Protein AF-F4WJ79-F1 (afdb_monomer_lite)

Radius of gyration: 26.51 Å; chains: 1; bounding box: 70×27×63 Å

Structure (mmCIF, N/CA/C/O backbone):
data_AF-F4WJ79-F1
#
_entry.id   AF-F4WJ79-F1
#
loop_
_atom_site.group_PDB
_atom_site.id
_atom_site.type_symbol
_atom_site.label_atom_id
_atom_site.label_alt_id
_atom_site.label_comp_id
_atom_site.label_asym_id
_atom_site.label_entity_id
_atom_site.label_seq_id
_atom_site.pdbx_PDB_ins_code
_atom_site.Cartn_x
_atom_site.Cartn_y
_atom_site.Cartn_z
_atom_site.occupancy
_atom_site.B_iso_or_equiv
_atom_site.auth_seq_id
_atom_site.auth_comp_id
_atom_site.auth_asym_id
_atom_site.auth_atom_id
_atom_site.pdbx_PDB_model_num
ATOM 1 N N . MET A 1 1 ? 14.350 9.791 -2.032 1.00 57.91 1 MET A N 1
ATOM 2 C CA . MET A 1 1 ? 14.017 8.662 -2.942 1.00 57.91 1 MET A CA 1
ATOM 3 C C . MET A 1 1 ? 15.258 8.116 -3.653 1.00 57.91 1 MET A C 1
ATOM 5 O O . MET A 1 1 ? 15.173 7.520 -4.722 1.00 57.91 1 MET A O 1
ATOM 9 N N . ASP A 1 2 ? 16.437 8.265 -3.057 1.00 57.22 2 ASP A N 1
ATOM 10 C CA . ASP A 1 2 ? 17.697 8.225 -3.811 1.00 57.22 2 ASP A CA 1
ATOM 11 C C . ASP A 1 2 ? 18.264 6.809 -4.003 1.00 57.22 2 ASP A C 1
ATOM 13 O O . ASP A 1 2 ? 19.394 6.636 -4.448 1.00 57.22 2 ASP A O 1
ATOM 17 N N . MET A 1 3 ? 17.468 5.781 -3.685 1.00 72.44 3 MET A N 1
ATOM 18 C CA . MET A 1 3 ? 17.853 4.365 -3.745 1.00 72.44 3 MET A CA 1
ATOM 19 C C . MET A 1 3 ? 16.830 3.482 -4.477 1.00 72.44 3 MET A C 1
ATOM 21 O O . MET A 1 3 ? 16.824 2.265 -4.302 1.00 72.44 3 MET A O 1
ATOM 25 N N . LEU A 1 4 ? 15.937 4.057 -5.289 1.00 84.56 4 LEU A N 1
ATOM 26 C CA . LEU A 1 4 ? 15.012 3.242 -6.081 1.00 84.56 4 LEU A CA 1
ATOM 27 C C . LEU A 1 4 ? 15.722 2.654 -7.306 1.00 84.56 4 LEU A C 1
ATOM 29 O O . LEU A 1 4 ? 16.383 3.362 -8.066 1.00 84.56 4 LEU A O 1
ATOM 33 N N . ILE A 1 5 ? 15.558 1.347 -7.513 1.00 90.50 5 ILE A N 1
ATOM 34 C CA . ILE A 1 5 ? 16.099 0.605 -8.657 1.00 90.50 5 ILE A CA 1
ATOM 35 C C . ILE A 1 5 ? 14.975 -0.145 -9.367 1.00 90.50 5 ILE A C 1
ATOM 37 O O . ILE A 1 5 ? 13.974 -0.523 -8.758 1.00 90.50 5 ILE A O 1
ATOM 41 N N . CYS A 1 6 ? 15.138 -0.393 -10.664 1.00 92.06 6 CYS A N 1
ATOM 42 C CA . CYS A 1 6 ? 14.234 -1.284 -11.378 1.00 92.06 6 CYS A CA 1
ATOM 43 C C . CYS A 1 6 ? 14.446 -2.698 -10.836 1.00 92.06 6 CYS A C 1
ATOM 45 O O . CYS A 1 6 ? 15.568 -3.195 -10.859 1.00 92.06 6 CYS A O 1
ATOM 47 N N . ASN A 1 7 ? 13.394 -3.375 -10.381 1.00 94.38 7 ASN A N 1
ATOM 48 C CA . ASN A 1 7 ? 13.541 -4.712 -9.806 1.00 94.38 7 ASN A CA 1
ATOM 49 C C . ASN A 1 7 ? 13.869 -5.783 -10.859 1.00 94.38 7 ASN A C 1
ATOM 51 O O . ASN A 1 7 ? 14.363 -6.840 -10.492 1.00 94.38 7 ASN A O 1
ATOM 55 N N . LYS A 1 8 ? 13.666 -5.490 -12.154 1.00 94.88 8 LYS A N 1
ATOM 56 C CA . LYS A 1 8 ? 14.000 -6.401 -13.258 1.00 94.88 8 LYS A CA 1
ATOM 57 C C . LYS A 1 8 ? 15.430 -6.245 -13.780 1.00 94.88 8 LYS A C 1
ATOM 59 O O . LYS A 1 8 ? 16.110 -7.243 -13.992 1.00 94.88 8 LYS A O 1
ATOM 64 N N . CYS A 1 9 ? 15.860 -5.015 -14.061 1.00 93.25 9 CYS A N 1
ATOM 65 C CA . CYS A 1 9 ? 17.149 -4.742 -14.714 1.00 93.25 9 CYS A CA 1
ATOM 66 C C . CYS A 1 9 ? 18.161 -4.027 -13.812 1.00 93.25 9 CYS A C 1
ATOM 68 O O . CYS A 1 9 ? 19.232 -3.657 -14.282 1.00 93.25 9 CYS A O 1
ATOM 70 N N . PHE A 1 10 ? 17.814 -3.791 -12.543 1.00 92.00 10 PHE A N 1
ATOM 71 C CA . PHE A 1 10 ? 18.655 -3.158 -11.520 1.00 92.00 10 PHE A CA 1
ATOM 72 C C . PHE A 1 10 ? 19.162 -1.751 -11.865 1.00 92.00 10 PHE A C 1
ATOM 74 O O . PHE A 1 10 ? 19.983 -1.193 -11.142 1.00 92.00 10 PHE A O 1
ATOM 81 N N . THR A 1 11 ? 18.650 -1.133 -12.934 1.00 89.25 11 THR A N 1
ATOM 82 C CA . THR A 1 11 ? 19.002 0.242 -13.293 1.00 89.25 11 THR A CA 1
ATOM 83 C C . THR A 1 11 ? 18.552 1.187 -12.174 1.00 89.25 11 THR A C 1
ATOM 85 O O . THR A 1 11 ? 17.362 1.167 -11.823 1.00 89.25 11 THR A O 1
ATOM 88 N N . PRO A 1 12 ? 19.458 2.003 -11.609 1.00 86.12 12 PRO A N 1
ATOM 89 C CA . PRO A 1 12 ? 19.113 2.958 -10.566 1.00 86.12 12 PRO A CA 1
ATOM 90 C C . PRO A 1 12 ? 18.354 4.152 -11.144 1.00 86.12 12 PRO A C 1
ATOM 92 O O . PRO A 1 12 ? 18.586 4.564 -12.283 1.00 86.12 12 PRO A O 1
ATOM 95 N N . LEU A 1 13 ? 17.487 4.748 -10.329 1.00 77.38 13 LEU A N 1
ATOM 96 C CA . LEU A 1 13 ? 16.845 6.030 -10.602 1.00 77.38 13 LEU A CA 1
ATOM 97 C C . LEU A 1 13 ? 17.890 7.159 -10.482 1.00 77.38 13 LEU A C 1
ATOM 99 O O . LEU A 1 13 ? 17.960 7.863 -9.481 1.00 77.38 13 LEU A O 1
ATOM 103 N N . TYR A 1 14 ? 18.766 7.309 -11.479 1.00 60.44 14 TYR A N 1
ATOM 104 C CA . TYR A 1 14 ? 19.823 8.326 -11.459 1.00 60.44 14 TYR A CA 1
ATOM 105 C C . TYR A 1 14 ? 19.340 9.633 -12.114 1.00 60.44 14 TYR A C 1
ATOM 107 O O . TYR A 1 14 ? 18.935 9.647 -13.276 1.00 60.44 14 TYR A O 1
ATOM 115 N N . ARG A 1 15 ? 19.435 10.756 -11.384 1.00 53.66 15 ARG A N 1
ATOM 116 C CA . ARG A 1 15 ? 19.249 12.139 -11.887 1.00 53.66 15 ARG A CA 1
ATOM 117 C C . ARG A 1 15 ? 17.886 12.463 -12.527 1.00 53.66 15 ARG A C 1
ATOM 119 O O . ARG A 1 15 ? 17.832 13.165 -13.537 1.00 53.66 15 ARG A O 1
ATOM 126 N N . GLY A 1 16 ? 16.786 11.996 -11.936 1.00 54.12 16 GLY A N 1
ATOM 127 C CA . GLY A 1 16 ? 15.452 12.562 -12.196 1.00 54.12 16 GLY A CA 1
ATOM 128 C C . GLY A 1 16 ? 14.930 12.423 -13.630 1.00 54.12 16 GLY A C 1
ATOM 129 O O . GLY A 1 16 ? 14.036 13.167 -14.024 1.00 54.12 16 GLY A O 1
ATOM 130 N N . LYS A 1 17 ? 15.470 11.500 -14.438 1.00 60.97 17 LYS A N 1
ATOM 131 C CA . LYS A 1 17 ? 14.964 11.263 -15.792 1.00 60.97 17 LYS A CA 1
ATOM 132 C C . LYS A 1 17 ? 14.342 9.881 -15.939 1.00 60.97 17 LYS A C 1
ATOM 134 O O . LYS A 1 17 ? 15.037 8.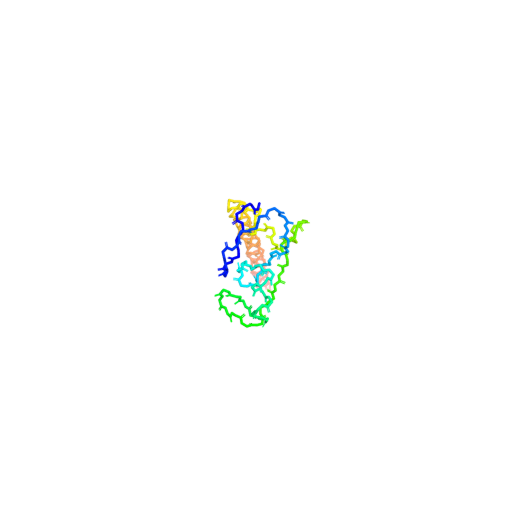869 -15.918 1.00 60.97 17 LYS A O 1
ATOM 139 N N . ARG A 1 18 ? 13.054 9.956 -16.300 1.00 65.19 18 ARG A N 1
ATOM 140 C CA . ARG A 1 18 ? 12.127 8.944 -16.832 1.00 65.19 18 ARG A CA 1
ATOM 141 C C . ARG A 1 18 ? 11.307 8.253 -15.751 1.00 65.19 18 ARG A C 1
ATOM 143 O O . ARG A 1 18 ? 11.888 7.821 -14.758 1.00 65.19 18 ARG A O 1
ATOM 150 N N . PRO A 1 19 ? 9.978 8.159 -15.931 1.00 78.06 19 PRO A N 1
ATOM 151 C CA . PRO A 1 19 ? 9.122 7.674 -14.868 1.00 78.06 19 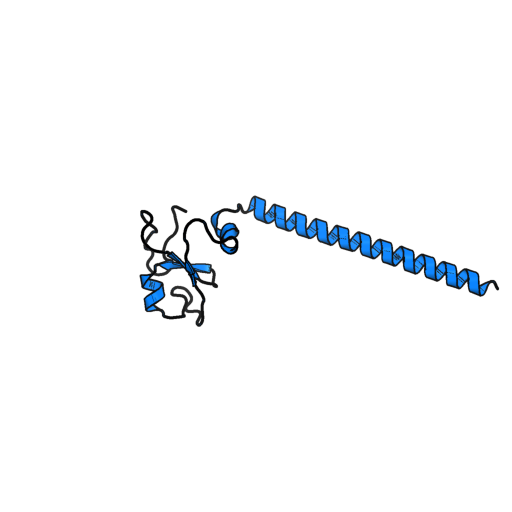PRO A CA 1
ATOM 152 C C . PRO A 1 19 ? 9.504 6.234 -14.539 1.00 78.06 19 PRO A C 1
ATOM 154 O O . PRO A 1 19 ? 9.568 5.352 -15.403 1.00 78.06 19 PRO A O 1
ATOM 157 N N . TYR A 1 20 ? 9.815 6.020 -13.268 1.00 89.62 20 TYR A N 1
ATOM 158 C CA . TYR A 1 20 ? 9.749 4.698 -12.678 1.00 89.62 20 TYR A CA 1
ATOM 159 C C . TYR A 1 20 ? 8.303 4.459 -12.290 1.00 89.62 20 TYR A C 1
ATOM 161 O O . TYR A 1 20 ? 7.549 5.393 -12.032 1.00 89.62 20 TYR A O 1
ATOM 169 N N . TYR A 1 21 ? 7.913 3.199 -12.265 1.00 91.56 21 TYR A N 1
ATOM 170 C CA . TYR A 1 21 ? 6.547 2.812 -11.986 1.00 91.56 21 TYR A CA 1
ATOM 171 C C . TYR A 1 21 ? 6.526 1.824 -10.839 1.00 91.56 21 TYR A C 1
ATOM 173 O O . TYR A 1 21 ? 7.336 0.899 -10.809 1.00 91.56 21 TYR A O 1
ATOM 181 N N . ILE A 1 22 ? 5.569 1.984 -9.933 1.00 92.88 22 ILE A N 1
ATOM 182 C CA . ILE A 1 22 ? 5.208 0.947 -8.975 1.00 92.88 22 ILE A CA 1
ATOM 183 C C . ILE A 1 22 ? 4.005 0.178 -9.511 1.00 92.88 22 ILE A C 1
ATOM 185 O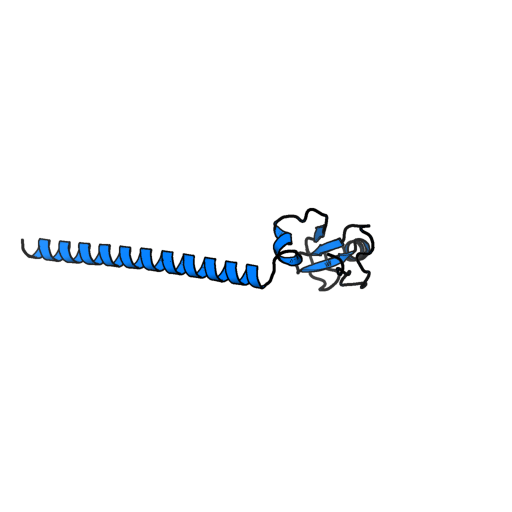 O . ILE A 1 22 ? 2.978 0.741 -9.888 1.00 92.88 22 ILE A O 1
ATOM 189 N N . THR A 1 23 ? 4.155 -1.134 -9.583 1.00 93.56 23 THR A N 1
ATOM 190 C CA . THR A 1 23 ? 3.081 -2.055 -9.953 1.00 93.56 23 THR A CA 1
ATOM 191 C C . THR A 1 23 ? 2.148 -2.299 -8.766 1.00 93.56 23 THR A C 1
ATOM 193 O O . THR A 1 23 ? 2.567 -2.202 -7.616 1.00 93.56 23 THR A O 1
ATOM 196 N N . GLN A 1 24 ? 0.900 -2.706 -9.007 1.00 91.81 24 GLN A N 1
ATOM 197 C CA . GLN A 1 24 ? -0.055 -3.057 -7.941 1.00 91.81 24 GLN A CA 1
ATOM 198 C C . GLN A 1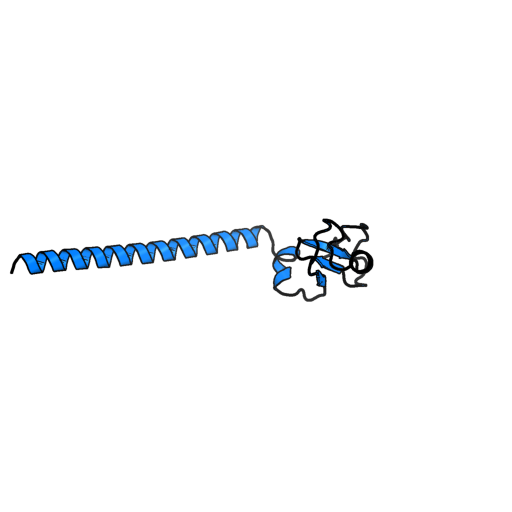 24 ? 0.475 -4.147 -6.993 1.00 91.81 24 GLN A C 1
ATOM 200 O O . GLN A 1 24 ? 0.098 -4.204 -5.827 1.00 91.81 24 GLN A O 1
ATOM 205 N N . CYS A 1 25 ? 1.355 -5.019 -7.484 1.00 93.75 25 CYS A N 1
ATOM 206 C CA . CYS A 1 25 ? 2.014 -6.039 -6.673 1.00 93.75 25 CYS A CA 1
ATOM 207 C C . CYS A 1 25 ? 3.242 -5.535 -5.888 1.00 93.75 25 CYS A C 1
ATOM 209 O O . CYS A 1 25 ? 3.938 -6.349 -5.295 1.00 93.75 25 CYS A O 1
ATOM 211 N N . GLY A 1 26 ? 3.516 -4.228 -5.887 1.00 92.56 26 GLY A N 1
ATOM 212 C CA . GLY A 1 26 ? 4.561 -3.598 -5.073 1.00 92.56 26 GLY A CA 1
ATOM 213 C C . GLY A 1 26 ? 5.955 -3.553 -5.704 1.00 92.56 26 GLY A C 1
ATOM 214 O O . GLY A 1 26 ? 6.872 -3.019 -5.093 1.00 92.56 26 GLY A O 1
ATOM 215 N N . HIS A 1 27 ? 6.140 -4.067 -6.923 1.00 94.94 27 HIS A N 1
ATOM 216 C CA . HIS A 1 27 ? 7.440 -4.042 -7.601 1.00 94.94 27 HIS A CA 1
ATOM 217 C C . HIS A 1 27 ? 7.654 -2.755 -8.394 1.00 94.94 27 HIS A C 1
ATOM 219 O O . HIS A 1 27 ? 6.747 -2.291 -9.093 1.00 94.94 27 HIS A O 1
ATOM 225 N N . ILE A 1 28 ? 8.881 -2.243 -8.342 1.00 93.69 28 ILE A N 1
ATOM 226 C CA . ILE A 1 28 ? 9.341 -1.048 -9.044 1.00 93.69 28 ILE A CA 1
ATOM 227 C C . ILE A 1 28 ? 9.929 -1.440 -10.402 1.00 93.69 28 ILE A C 1
ATOM 229 O O . ILE A 1 28 ? 10.750 -2.351 -10.504 1.00 93.69 28 ILE A O 1
ATOM 233 N N . SER A 1 29 ? 9.521 -0.754 -11.467 1.00 93.56 29 SER A N 1
ATOM 234 C CA . SER A 1 29 ? 9.964 -1.011 -12.841 1.00 93.56 29 SER A CA 1
ATOM 235 C C . SER A 1 29 ? 10.330 0.283 -13.558 1.00 93.56 29 SER A C 1
ATOM 237 O O . SER A 1 29 ? 9.618 1.278 -13.455 1.00 93.56 29 SER A O 1
ATOM 239 N N . CYS A 1 30 ? 11.417 0.265 -14.331 1.00 91.25 30 CYS A N 1
ATOM 240 C CA . CYS A 1 30 ? 11.672 1.326 -15.301 1.00 91.25 30 CYS A CA 1
ATOM 241 C C . CYS A 1 30 ? 10.684 1.215 -16.475 1.00 91.25 30 CYS A C 1
ATOM 243 O O . CYS A 1 30 ? 10.137 0.141 -16.746 1.00 91.25 30 CYS A O 1
ATOM 245 N N . GLN A 1 31 ? 10.500 2.315 -17.206 1.00 89.81 31 GLN A N 1
ATOM 246 C CA . GLN A 1 31 ? 9.622 2.360 -18.376 1.00 89.81 31 GLN A CA 1
ATOM 247 C C . GLN A 1 31 ? 9.934 1.258 -19.405 1.00 89.81 31 GLN A C 1
ATOM 249 O O . GLN A 1 31 ? 9.016 0.608 -19.898 1.00 89.81 31 GLN A O 1
ATOM 254 N N . THR A 1 32 ? 11.216 1.003 -19.686 1.00 91.31 32 THR A N 1
ATOM 255 C CA . THR A 1 32 ? 11.643 -0.007 -20.668 1.00 91.31 32 THR A CA 1
ATOM 256 C C . THR A 1 32 ? 11.183 -1.410 -20.282 1.00 91.31 32 THR A C 1
ATOM 258 O O . THR A 1 32 ? 10.580 -2.107 -21.094 1.00 91.31 32 THR A O 1
ATOM 261 N N . CYS A 1 33 ? 11.421 -1.825 -19.033 1.00 92.44 33 CYS A N 1
ATOM 262 C CA . CYS A 1 33 ? 10.971 -3.134 -18.563 1.00 92.44 33 CYS A CA 1
ATOM 263 C C . CYS A 1 33 ? 9.446 -3.218 -18.522 1.00 92.44 33 CYS A C 1
ATOM 265 O O . CYS A 1 33 ? 8.893 -4.265 -18.827 1.00 92.44 33 CYS A O 1
ATOM 267 N N . LEU A 1 34 ? 8.749 -2.135 -18.177 1.00 91.00 34 LEU A N 1
ATOM 268 C CA . LEU A 1 34 ? 7.291 -2.159 -18.144 1.00 91.00 34 LEU A CA 1
ATOM 269 C C . LEU A 1 34 ? 6.678 -2.337 -19.545 1.00 91.00 34 LEU A C 1
ATOM 271 O O . LEU A 1 34 ? 5.716 -3.084 -19.694 1.00 91.00 34 LEU A O 1
ATOM 275 N N . GLN A 1 35 ? 7.245 -1.690 -20.567 1.00 90.44 35 GLN A N 1
ATOM 276 C CA . GLN A 1 35 ? 6.784 -1.813 -21.955 1.00 90.44 35 GLN A CA 1
ATOM 277 C C . GLN A 1 35 ? 7.046 -3.205 -22.543 1.00 90.44 35 GLN A C 1
ATOM 279 O O . GLN A 1 35 ? 6.213 -3.713 -23.278 1.00 90.44 35 GLN A O 1
ATOM 284 N N . GLN A 1 36 ? 8.162 -3.850 -22.193 1.00 91.94 36 GLN A N 1
ATOM 285 C CA . GLN A 1 36 ? 8.502 -5.186 -22.704 1.00 91.94 36 GLN A CA 1
ATOM 286 C C . GLN A 1 36 ? 7.555 -6.297 -22.230 1.00 91.94 36 GLN A C 1
ATOM 288 O O . GLN A 1 36 ? 7.403 -7.302 -22.915 1.00 91.94 36 GLN A O 1
ATOM 293 N N . PHE A 1 37 ? 6.952 -6.142 -21.051 1.00 87.81 37 PHE A N 1
ATOM 294 C CA . PHE A 1 37 ? 6.145 -7.182 -20.404 1.00 87.81 37 PHE A CA 1
ATOM 295 C C . PHE A 1 37 ? 4.639 -6.884 -20.459 1.00 87.81 37 PHE A C 1
ATOM 297 O O . PHE A 1 37 ? 3.896 -7.448 -19.667 1.00 87.81 37 PHE A O 1
ATOM 304 N N . GLU A 1 38 ? 4.203 -5.984 -21.351 1.00 80.94 38 GLU A N 1
ATOM 305 C CA . GLU A 1 38 ? 2.815 -5.572 -21.632 1.00 80.94 38 GLU A CA 1
ATOM 306 C C . GLU A 1 38 ? 1.721 -6.200 -20.738 1.00 80.94 38 GLU A C 1
ATOM 308 O O . GLU A 1 38 ? 1.311 -7.348 -20.909 1.00 80.94 38 GLU A O 1
ATOM 313 N N . LYS A 1 39 ? 1.192 -5.407 -19.793 1.00 82.38 39 LYS A N 1
ATOM 314 C CA . LYS A 1 39 ? 0.162 -5.796 -18.799 1.00 82.38 39 LYS A CA 1
ATOM 315 C C . LYS A 1 39 ? 0.604 -6.834 -17.758 1.00 82.38 39 LYS A C 1
ATOM 317 O O . LYS A 1 39 ? -0.227 -7.256 -16.951 1.00 82.38 39 LYS A O 1
ATOM 322 N N . GLN A 1 40 ? 1.873 -7.225 -17.717 1.00 92.56 40 GLN A N 1
ATOM 323 C CA . GLN A 1 40 ? 2.426 -8.103 -16.686 1.00 92.56 40 GLN A CA 1
ATOM 324 C C . GLN A 1 40 ? 3.471 -7.378 -15.843 1.00 92.56 40 GLN A C 1
ATOM 326 O O . GLN A 1 40 ? 4.184 -6.492 -16.313 1.00 92.56 40 GLN A O 1
ATOM 331 N N . CYS A 1 41 ? 3.582 -7.767 -14.573 1.00 95.25 41 CYS A N 1
ATOM 332 C CA . CYS A 1 41 ? 4.685 -7.306 -13.738 1.00 95.25 41 CYS A CA 1
ATOM 333 C C . CYS A 1 41 ? 6.015 -7.901 -14.248 1.00 95.25 41 CYS A C 1
ATOM 335 O O . CYS A 1 41 ? 6.143 -9.126 -14.254 1.00 95.25 41 CYS A O 1
ATOM 337 N N . PRO A 1 42 ? 7.045 -7.091 -14.566 1.00 94.38 42 PRO A N 1
ATOM 338 C CA . PRO A 1 42 ? 8.338 -7.612 -15.025 1.00 94.38 42 PRO A CA 1
ATOM 339 C C . PRO A 1 42 ? 9.073 -8.501 -14.005 1.00 94.38 42 PRO A C 1
ATOM 341 O O . PRO A 1 42 ? 9.955 -9.269 -14.391 1.00 94.38 42 PRO A O 1
ATOM 344 N N . GLN A 1 43 ? 8.731 -8.390 -12.713 1.00 95.62 43 GLN A N 1
ATOM 345 C CA . GLN A 1 43 ? 9.384 -9.113 -11.617 1.00 95.62 43 GLN A CA 1
ATOM 346 C C . GLN A 1 43 ? 8.680 -10.428 -11.261 1.00 95.62 43 GLN A C 1
ATOM 348 O O . GLN A 1 43 ? 9.314 -11.478 -11.260 1.00 95.62 43 GLN A O 1
ATOM 353 N N . CYS A 1 44 ? 7.376 -10.390 -10.962 1.00 96.00 44 CYS A N 1
ATOM 354 C CA . CYS A 1 44 ? 6.619 -11.575 -10.534 1.00 96.00 44 CYS A CA 1
ATOM 355 C C . CYS A 1 44 ? 5.680 -12.146 -11.605 1.00 96.00 44 CYS A C 1
ATOM 357 O O . CYS A 1 44 ? 4.945 -13.085 -11.318 1.00 96.00 44 CYS A O 1
ATOM 359 N N . GLN A 1 45 ? 5.668 -11.571 -12.815 1.00 93.38 45 GLN A N 1
ATOM 360 C CA . GLN A 1 45 ? 4.878 -12.023 -13.974 1.00 93.38 45 GLN A CA 1
ATOM 361 C C . GLN A 1 45 ? 3.359 -12.048 -13.748 1.00 93.38 45 GLN A C 1
ATOM 363 O O . GLN A 1 45 ? 2.605 -12.636 -14.519 1.00 93.38 45 GLN A O 1
ATOM 368 N N . ARG A 1 46 ? 2.870 -11.364 -12.706 1.00 94.31 46 ARG A N 1
ATOM 369 C CA . ARG A 1 46 ? 1.434 -11.226 -12.465 1.00 94.31 46 ARG A CA 1
ATOM 370 C C . ARG A 1 46 ? 0.773 -10.505 -13.641 1.00 94.31 46 ARG A C 1
ATOM 372 O O . ARG A 1 46 ? 1.092 -9.345 -13.915 1.00 94.31 46 ARG A O 1
ATOM 379 N N . VAL A 1 47 ? -0.165 -11.183 -14.295 1.00 93.19 47 VAL A N 1
ATOM 380 C CA . VAL A 1 47 ? -0.931 -10.674 -15.441 1.00 93.19 47 VAL A CA 1
ATOM 381 C C . VAL A 1 47 ? -2.011 -9.689 -14.988 1.00 93.19 47 VAL A C 1
ATOM 383 O O . VAL A 1 47 ? -2.560 -9.815 -13.895 1.00 93.19 47 VAL A O 1
ATOM 386 N N . GLY A 1 48 ? -2.318 -8.705 -15.835 1.00 89.88 48 GLY A N 1
ATOM 387 C CA . GLY A 1 48 ? -3.344 -7.692 -15.583 1.00 89.88 48 GLY A CA 1
ATOM 388 C C . GLY A 1 48 ? -2.928 -6.658 -14.538 1.00 89.88 48 GLY A C 1
ATOM 389 O O . GLY A 1 48 ? -3.780 -6.051 -13.896 1.00 89.88 48 GLY A O 1
ATOM 390 N N . THR A 1 49 ? -1.623 -6.476 -14.333 1.00 89.19 49 THR A N 1
ATOM 391 C CA . THR A 1 49 ? -1.113 -5.592 -13.286 1.00 89.19 49 THR A CA 1
ATOM 392 C C . THR A 1 49 ? -1.179 -4.133 -13.727 1.00 89.19 49 THR A C 1
ATOM 394 O O . THR A 1 49 ? -0.645 -3.765 -14.772 1.00 89.19 49 THR A O 1
ATOM 397 N N . ILE A 1 50 ? -1.804 -3.295 -12.899 1.00 91.12 50 ILE A N 1
ATOM 398 C CA . ILE A 1 50 ? -1.812 -1.838 -13.068 1.00 91.12 50 ILE A CA 1
ATOM 399 C C . ILE A 1 50 ? -0.500 -1.267 -12.522 1.00 91.12 50 ILE A C 1
ATOM 401 O O . ILE A 1 50 ? -0.001 -1.726 -11.491 1.00 91.12 50 ILE A O 1
ATOM 405 N N . SER A 1 51 ? 0.028 -0.248 -13.193 1.00 91.88 51 SER A N 1
ATOM 406 C CA . SER A 1 51 ? 1.246 0.461 -12.801 1.00 91.88 51 SER A CA 1
ATOM 407 C C . SER A 1 51 ? 0.967 1.947 -12.624 1.00 91.88 51 SER A C 1
ATOM 409 O O . SER A 1 51 ? 0.246 2.541 -13.422 1.00 91.88 51 SER A O 1
ATOM 411 N N . LEU A 1 52 ? 1.550 2.543 -11.588 1.00 91.88 52 LEU A N 1
ATOM 412 C CA . LEU A 1 52 ? 1.438 3.964 -11.268 1.00 91.88 52 LEU A CA 1
ATOM 413 C C . LEU A 1 52 ? 2.818 4.606 -11.362 1.00 91.88 52 LEU A C 1
ATOM 415 O O . LEU A 1 52 ? 3.795 4.030 -10.883 1.00 91.88 52 LEU A O 1
ATOM 419 N N . ALA A 1 53 ? 2.897 5.773 -11.999 1.00 89.94 53 ALA A N 1
ATOM 420 C CA . ALA A 1 53 ? 4.145 6.515 -12.113 1.00 89.94 53 ALA A CA 1
ATOM 421 C C . ALA A 1 53 ? 4.580 7.052 -10.738 1.00 89.94 53 ALA A C 1
ATOM 423 O O . ALA A 1 53 ? 3.762 7.546 -9.961 1.00 89.94 53 ALA A O 1
ATOM 424 N N . LEU A 1 54 ? 5.872 6.931 -10.448 1.00 88.25 54 LEU A N 1
ATOM 425 C CA . LEU A 1 54 ? 6.547 7.514 -9.294 1.00 88.25 54 LEU A CA 1
ATOM 426 C C . LEU A 1 54 ? 7.074 8.894 -9.696 1.00 88.25 54 LEU A C 1
ATOM 428 O O . LEU A 1 54 ? 8.253 9.060 -10.003 1.00 88.25 54 LEU A O 1
ATOM 432 N N . GLU A 1 55 ? 6.161 9.857 -9.759 1.00 84.56 55 GLU A N 1
ATOM 433 C CA . GLU A 1 55 ? 6.447 11.267 -10.029 1.00 84.56 55 GLU A CA 1
ATOM 434 C C . GLU A 1 55 ? 6.234 12.084 -8.754 1.00 84.56 55 GLU A C 1
ATOM 436 O O . GLU A 1 55 ? 5.384 11.737 -7.933 1.00 84.56 55 GLU A O 1
ATOM 441 N N . GLU A 1 56 ? 7.012 13.154 -8.584 1.00 81.44 56 GLU A N 1
ATOM 442 C CA . GLU A 1 56 ? 6.842 14.079 -7.463 1.00 81.44 56 GLU A CA 1
ATOM 443 C C . GLU A 1 56 ? 5.896 15.231 -7.848 1.00 81.44 56 GLU A C 1
ATOM 445 O O . GLU A 1 56 ? 6.067 15.814 -8.923 1.00 81.44 56 GLU A O 1
ATOM 450 N N . PRO A 1 57 ? 4.938 15.612 -6.984 1.00 84.50 57 PRO A N 1
ATOM 451 C CA . PRO A 1 57 ? 4.642 15.004 -5.687 1.00 84.50 57 PRO A CA 1
ATOM 452 C C . PRO A 1 57 ? 3.978 13.629 -5.832 1.00 84.50 57 PRO A C 1
ATOM 454 O O . PRO A 1 57 ? 3.073 13.454 -6.651 1.00 84.50 57 PRO A O 1
ATOM 457 N N . LEU A 1 58 ? 4.378 12.671 -4.989 1.00 84.25 58 LEU A N 1
ATOM 458 C CA . LEU A 1 58 ? 3.721 11.364 -4.955 1.00 84.25 58 LEU A CA 1
ATOM 459 C C . LEU A 1 58 ? 2.209 11.485 -4.756 1.00 84.25 58 LEU A C 1
ATOM 461 O O . LEU A 1 58 ? 1.728 12.224 -3.893 1.00 84.25 58 LEU A O 1
ATOM 465 N N . ILE A 1 59 ? 1.455 10.649 -5.474 1.00 88.25 59 ILE A N 1
ATOM 466 C CA . ILE A 1 59 ? 0.031 10.483 -5.184 1.00 88.25 59 ILE A CA 1
ATOM 467 C C . ILE A 1 59 ? -0.149 10.015 -3.724 1.00 88.25 59 ILE A C 1
ATOM 469 O O . ILE A 1 59 ? 0.605 9.149 -3.268 1.00 88.25 59 ILE A O 1
ATOM 473 N N . PRO A 1 60 ? -1.180 10.488 -2.998 1.00 88.50 60 PRO A N 1
ATOM 474 C CA . PRO A 1 60 ? -1.332 10.214 -1.563 1.00 88.50 60 PRO A CA 1
ATOM 475 C C . PRO A 1 60 ? -1.334 8.728 -1.182 1.00 88.50 60 PRO A C 1
ATOM 477 O O . PRO A 1 60 ? -0.905 8.351 -0.098 1.00 88.50 60 PRO A O 1
ATOM 480 N N . LYS A 1 61 ? -1.799 7.858 -2.088 1.00 87.12 61 LYS A N 1
ATOM 481 C CA . LYS A 1 61 ? -1.812 6.402 -1.875 1.00 87.12 61 LYS A CA 1
ATOM 482 C C . LYS A 1 61 ? -0.415 5.782 -1.822 1.00 87.12 61 LYS A C 1
ATOM 484 O O . LYS A 1 61 ? -0.277 4.688 -1.289 1.00 87.12 61 LYS A O 1
ATOM 489 N N . LEU A 1 62 ? 0.588 6.437 -2.404 1.00 87.88 62 LEU A N 1
ATOM 490 C CA . LEU A 1 62 ? 1.962 5.943 -2.443 1.00 87.88 62 LEU A CA 1
ATOM 491 C C . LEU A 1 62 ? 2.817 6.502 -1.307 1.00 87.88 62 LEU A C 1
ATOM 493 O O . LEU A 1 62 ? 3.786 5.857 -0.922 1.00 87.88 62 LEU A O 1
ATOM 497 N N . THR A 1 63 ? 2.440 7.641 -0.724 1.00 87.50 63 THR A N 1
ATOM 498 C CA . THR A 1 63 ? 3.167 8.286 0.379 1.00 87.50 63 THR A CA 1
ATOM 499 C C . THR A 1 63 ? 3.558 7.325 1.512 1.00 87.50 63 THR A C 1
ATOM 501 O O . THR A 1 63 ? 4.730 7.352 1.895 1.00 87.50 63 THR A O 1
ATOM 504 N N . PRO A 1 64 ? 2.681 6.415 1.996 1.00 87.50 64 PRO A N 1
ATOM 505 C CA . PRO A 1 64 ? 3.037 5.508 3.088 1.00 87.50 64 PRO A CA 1
ATOM 506 C C . PRO A 1 64 ? 4.193 4.552 2.779 1.00 87.50 64 PRO A C 1
ATOM 508 O O . PRO A 1 64 ? 4.877 4.109 3.691 1.00 87.50 64 PRO A O 1
ATOM 511 N N . PHE A 1 65 ? 4.432 4.235 1.503 1.00 86.06 65 PHE A N 1
ATOM 512 C CA . PHE A 1 65 ? 5.485 3.299 1.098 1.00 86.06 65 PHE A CA 1
ATOM 513 C C . PHE A 1 65 ? 6.873 3.941 1.031 1.00 86.06 65 PHE A C 1
ATOM 515 O O . PHE A 1 65 ? 7.871 3.225 1.051 1.00 86.06 65 PHE A O 1
ATOM 522 N N . PHE A 1 66 ? 6.941 5.269 0.914 1.00 85.50 66 PHE A N 1
ATOM 523 C CA . PHE A 1 66 ? 8.197 5.981 0.665 1.00 85.50 66 PHE A CA 1
ATOM 524 C C . PHE A 1 66 ? 8.544 7.000 1.747 1.00 85.50 66 PHE A C 1
ATOM 526 O O . PHE A 1 66 ? 9.726 7.219 2.001 1.00 85.50 66 PHE A O 1
ATOM 533 N N . HIS A 1 67 ? 7.546 7.647 2.353 1.00 83.31 67 HIS A N 1
ATOM 534 C CA . HIS A 1 67 ? 7.752 8.816 3.213 1.00 83.31 67 HIS A CA 1
ATOM 535 C C . HIS A 1 67 ? 7.288 8.616 4.657 1.00 83.31 67 HIS A C 1
ATOM 537 O O . HIS A 1 67 ? 7.691 9.389 5.518 1.00 83.31 67 HIS A O 1
ATOM 543 N N . THR A 1 68 ? 6.465 7.607 4.945 1.00 84.69 68 THR A N 1
ATOM 544 C CA . THR A 1 68 ? 6.009 7.336 6.315 1.00 84.69 68 THR A CA 1
ATOM 545 C C . THR A 1 68 ? 6.950 6.354 6.998 1.00 84.69 68 THR A C 1
ATOM 547 O O . THR A 1 68 ? 7.295 5.311 6.443 1.00 84.69 68 THR A O 1
ATOM 550 N N . SER A 1 69 ? 7.370 6.674 8.219 1.00 89.31 69 SER A N 1
ATOM 551 C CA . SER A 1 69 ? 8.196 5.772 9.015 1.00 89.31 69 SER A CA 1
ATOM 552 C C . SER A 1 69 ? 7.392 4.566 9.515 1.00 89.31 69 SER A C 1
ATOM 554 O O . SER A 1 69 ? 6.168 4.610 9.692 1.00 89.31 69 SER A O 1
ATOM 556 N N . ILE A 1 70 ? 8.094 3.469 9.807 1.00 89.62 70 ILE A N 1
ATOM 557 C CA . ILE A 1 70 ? 7.478 2.298 10.448 1.00 89.62 70 ILE A CA 1
ATOM 558 C C . ILE A 1 70 ? 6.877 2.694 11.804 1.00 89.62 70 ILE A C 1
ATOM 560 O O . ILE A 1 70 ? 5.781 2.249 12.134 1.00 89.62 70 ILE A O 1
ATOM 564 N N . ALA A 1 71 ? 7.554 3.568 12.555 1.00 93.75 71 ALA A N 1
ATOM 565 C CA . ALA A 1 71 ? 7.083 4.051 13.849 1.00 93.75 71 ALA A CA 1
ATOM 566 C C . ALA A 1 71 ? 5.734 4.783 13.738 1.00 93.75 71 ALA A C 1
ATOM 568 O O . ALA A 1 71 ? 4.794 4.424 14.441 1.00 93.75 71 ALA A O 1
ATOM 569 N N . GLU A 1 72 ? 5.603 5.734 12.809 1.00 92.81 72 GLU A N 1
ATOM 570 C CA . GLU A 1 72 ? 4.338 6.448 12.560 1.00 92.81 72 GLU A CA 1
ATOM 571 C C . GLU A 1 72 ? 3.230 5.496 12.091 1.00 92.81 72 GLU A C 1
ATOM 573 O O . GLU A 1 72 ? 2.080 5.604 12.519 1.00 92.81 72 GLU A O 1
ATOM 578 N N . THR A 1 73 ? 3.575 4.523 11.242 1.00 92.19 73 THR A N 1
ATOM 579 C CA . THR A 1 73 ? 2.623 3.505 10.772 1.00 92.19 73 THR A CA 1
ATOM 580 C C . THR A 1 73 ? 2.104 2.658 11.937 1.00 92.19 73 THR A C 1
ATOM 582 O O . THR A 1 73 ? 0.898 2.438 12.063 1.00 92.19 73 THR A O 1
ATOM 585 N N . MET A 1 74 ? 2.997 2.206 12.823 1.00 95.06 74 MET A N 1
ATOM 586 C CA . MET A 1 74 ? 2.634 1.450 14.024 1.00 95.06 74 MET A CA 1
ATOM 587 C C . MET A 1 74 ? 1.796 2.291 14.987 1.00 95.06 74 MET A C 1
ATOM 589 O O . MET A 1 74 ? 0.791 1.806 15.504 1.00 95.06 74 MET A O 1
ATOM 593 N N . GLU A 1 75 ? 2.157 3.556 15.196 1.00 96.62 75 GLU A N 1
ATOM 594 C CA . GLU A 1 75 ? 1.386 4.473 16.034 1.00 96.62 75 GLU A CA 1
ATOM 595 C C . GLU A 1 75 ? -0.047 4.635 15.509 1.00 96.62 75 GLU A C 1
ATOM 597 O O . GLU A 1 75 ? -1.010 4.584 16.278 1.00 96.62 75 GLU A O 1
ATOM 602 N N . MET A 1 76 ? -0.212 4.772 14.191 1.00 94.94 76 MET A N 1
ATOM 603 C CA . MET A 1 76 ? -1.533 4.872 13.576 1.00 94.94 76 MET A CA 1
ATOM 604 C C . MET A 1 76 ? -2.360 3.596 13.771 1.00 94.94 76 MET A C 1
ATOM 606 O O . MET A 1 76 ? -3.546 3.685 14.095 1.00 94.94 76 MET A O 1
ATOM 610 N N . LEU A 1 77 ? -1.746 2.417 13.636 1.00 96.62 77 LEU A N 1
ATOM 611 C CA . LEU A 1 77 ? -2.415 1.138 13.894 1.00 96.62 77 LEU A CA 1
ATOM 612 C C . LEU A 1 77 ? -2.901 1.034 15.345 1.00 96.62 77 LEU A C 1
ATOM 614 O O . LEU A 1 77 ? -4.058 0.681 15.577 1.00 96.62 77 LEU A O 1
ATOM 618 N N . LEU A 1 78 ? -2.061 1.413 16.312 1.00 97.69 78 LEU A N 1
ATOM 619 C CA . LEU A 1 78 ? -2.422 1.425 17.733 1.00 97.69 78 LEU A CA 1
ATOM 620 C C . LEU A 1 78 ? -3.565 2.406 18.032 1.00 97.69 78 LEU A C 1
ATOM 622 O O . LEU A 1 78 ? -4.473 2.087 18.801 1.00 97.69 78 LEU A O 1
ATOM 626 N N . LYS A 1 79 ? -3.568 3.585 17.398 1.00 97.75 79 LYS A N 1
ATOM 627 C CA . LYS A 1 79 ? -4.668 4.556 17.521 1.00 97.75 79 LYS A CA 1
ATOM 628 C C . LYS A 1 79 ? -5.984 3.997 16.983 1.00 97.75 79 LYS A C 1
ATOM 630 O O . LYS A 1 79 ? -7.020 4.170 17.626 1.00 97.75 79 LYS A O 1
ATOM 635 N N . VAL A 1 80 ? -5.956 3.317 15.835 1.00 98.25 80 VAL A N 1
ATOM 636 C CA . VAL A 1 80 ? -7.149 2.689 15.242 1.00 98.25 80 VAL A CA 1
ATOM 637 C C . VAL A 1 80 ? -7.698 1.592 16.151 1.00 98.25 80 VAL A C 1
ATOM 639 O O . VAL A 1 80 ? -8.908 1.544 16.375 1.00 98.25 80 VAL A O 1
ATOM 642 N N . ASP A 1 81 ? -6.831 0.737 16.689 1.00 98.31 81 ASP A N 1
ATOM 643 C CA . ASP A 1 81 ? -7.234 -0.325 17.611 1.00 98.31 81 ASP A CA 1
ATOM 644 C C . ASP A 1 81 ? -7.854 0.244 18.896 1.00 98.31 81 ASP A C 1
ATOM 646 O O . ASP A 1 81 ? -8.984 -0.094 19.254 1.00 98.31 81 ASP A O 1
ATOM 650 N N . SER A 1 82 ? -7.177 1.208 19.528 1.00 98.38 82 SER A N 1
ATOM 651 C 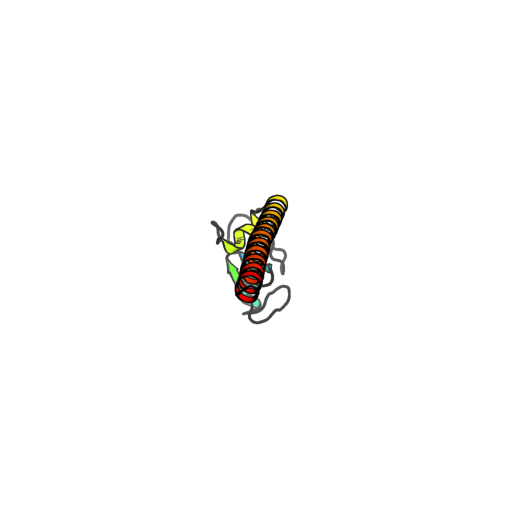CA . SER A 1 82 ? -7.677 1.905 20.718 1.00 98.38 82 SER A CA 1
ATOM 652 C C . SER A 1 82 ? -9.044 2.547 20.476 1.00 98.38 82 SER A C 1
ATOM 654 O O . SER A 1 82 ? -9.973 2.373 21.269 1.00 98.38 82 SER A O 1
ATOM 656 N N . PHE A 1 83 ? -9.214 3.229 19.340 1.00 98.38 83 PHE A N 1
ATOM 657 C CA . PHE A 1 83 ? -10.495 3.814 18.959 1.00 98.38 83 PHE A CA 1
ATOM 658 C C . PHE A 1 83 ? -11.599 2.754 18.855 1.00 98.38 83 PHE A C 1
ATOM 660 O O . PHE A 1 83 ? -12.656 2.918 19.466 1.00 98.38 83 PHE A O 1
ATOM 667 N N . ARG A 1 84 ? -11.358 1.652 18.131 1.00 98.25 84 ARG A N 1
ATOM 668 C CA . ARG A 1 84 ? -12.341 0.567 17.965 1.00 98.25 84 ARG A CA 1
ATOM 669 C C . ARG A 1 84 ? -12.713 -0.069 19.301 1.00 98.25 84 ARG A C 1
ATOM 671 O O . ARG A 1 84 ? -13.898 -0.265 19.567 1.00 98.25 84 ARG A O 1
ATOM 678 N N . ASN A 1 85 ? -11.728 -0.315 20.159 1.00 98.31 85 ASN A N 1
ATOM 679 C CA . ASN A 1 85 ? -11.943 -0.859 21.497 1.00 98.31 85 ASN A CA 1
ATOM 680 C C . ASN A 1 85 ? -12.786 0.081 22.368 1.00 98.31 85 ASN A C 1
ATOM 682 O O . ASN A 1 85 ? -13.687 -0.369 23.076 1.00 98.31 85 ASN A O 1
ATOM 686 N N . ASN A 1 86 ? -12.551 1.391 22.287 1.00 98.50 86 ASN A N 1
ATOM 687 C CA . ASN A 1 86 ? -13.356 2.375 23.006 1.00 98.50 86 ASN A CA 1
ATOM 688 C C . ASN A 1 86 ? -14.801 2.416 22.494 1.00 98.50 86 ASN A C 1
ATOM 690 O O . ASN A 1 86 ? -15.727 2.403 23.303 1.00 98.50 86 ASN A O 1
ATOM 694 N N . GLN A 1 87 ? -15.012 2.390 21.174 1.00 98.44 87 GLN A N 1
ATOM 695 C CA . GLN A 1 87 ? -16.361 2.320 20.599 1.00 98.44 87 GLN A CA 1
ATOM 696 C C . GLN A 1 87 ? -17.097 1.048 21.035 1.00 98.44 87 GLN A C 1
ATOM 698 O O . GLN A 1 87 ? -18.264 1.107 21.416 1.00 98.44 87 GLN A O 1
ATOM 703 N N . PHE A 1 88 ? -16.406 -0.093 21.053 1.00 98.00 88 PHE A N 1
ATOM 704 C CA . PHE A 1 88 ? -16.981 -1.351 21.519 1.00 98.00 88 PHE A CA 1
ATOM 705 C C . PHE A 1 88 ? -17.417 -1.277 22.989 1.00 98.00 88 PHE A C 1
ATOM 707 O O . PHE A 1 88 ? -18.541 -1.654 23.309 1.00 98.00 88 PHE A O 1
ATOM 714 N N . LYS A 1 89 ? -16.575 -0.730 23.877 1.00 98.19 89 LYS A N 1
ATOM 715 C CA . LYS A 1 89 ? -16.923 -0.539 25.296 1.00 98.19 89 LYS A CA 1
ATOM 716 C C . LYS A 1 89 ? -18.174 0.321 25.471 1.00 98.19 89 LYS A C 1
ATOM 718 O O . LYS A 1 89 ? -19.054 -0.050 26.241 1.00 98.19 89 LYS A O 1
ATOM 723 N N . ILE A 1 90 ? -18.274 1.426 24.729 1.00 98.12 90 ILE A N 1
ATOM 724 C CA . ILE A 1 90 ? -19.447 2.312 24.761 1.00 98.12 90 ILE A CA 1
ATOM 725 C C . ILE A 1 90 ? -20.706 1.548 24.334 1.00 98.12 90 ILE A C 1
ATOM 727 O O . ILE A 1 90 ? -21.728 1.615 25.014 1.00 98.12 90 ILE A O 1
ATOM 731 N N . LEU A 1 91 ? -20.635 0.791 23.235 1.00 98.00 91 LEU A N 1
ATOM 732 C CA . LEU A 1 91 ? -21.764 -0.005 22.747 1.00 98.00 91 LEU A CA 1
ATOM 733 C C . LEU A 1 91 ? -22.191 -1.078 23.754 1.00 98.00 91 LEU A C 1
ATOM 735 O O . LEU A 1 91 ? -23.384 -1.241 23.999 1.00 98.00 91 LEU A O 1
ATOM 739 N N . MET A 1 92 ? -21.234 -1.777 24.368 1.00 96.62 92 MET A N 1
ATOM 740 C CA . MET A 1 92 ? -21.527 -2.788 25.387 1.00 96.62 92 MET A CA 1
ATOM 741 C C . MET A 1 92 ? -22.170 -2.179 26.630 1.00 96.62 92 MET A C 1
ATOM 743 O O . MET A 1 92 ? -23.145 -2.731 27.136 1.00 96.62 92 MET A O 1
ATOM 747 N N . GLN A 1 93 ? -21.691 -1.019 27.083 1.00 97.19 93 GLN A N 1
ATOM 748 C CA . GLN A 1 93 ? -22.307 -0.307 28.198 1.00 97.19 93 GLN A CA 1
ATOM 749 C C . GLN A 1 93 ? -23.756 0.082 27.874 1.00 97.19 93 GLN A C 1
ATOM 751 O O . GLN A 1 93 ? -24.660 -0.190 28.662 1.00 97.19 93 GLN A O 1
ATOM 756 N N . ARG A 1 94 ? -24.010 0.648 26.687 1.00 95.88 94 ARG A N 1
ATOM 757 C CA . ARG A 1 94 ? -25.375 0.992 26.255 1.00 95.88 94 ARG A CA 1
ATOM 758 C C . ARG A 1 94 ? -26.289 -0.222 26.180 1.00 95.88 94 ARG A C 1
ATOM 760 O O . ARG A 1 94 ? -27.449 -0.138 26.570 1.00 95.88 94 ARG A O 1
ATOM 767 N N . PHE A 1 95 ? -25.774 -1.351 25.708 1.00 95.31 95 PHE A N 1
ATOM 768 C CA . PHE A 1 95 ? -26.532 -2.594 25.679 1.00 95.31 95 PHE A CA 1
ATOM 769 C C . PHE A 1 95 ? -26.912 -3.062 27.092 1.00 95.31 95 PHE A C 1
ATOM 771 O O . PHE A 1 95 ? -28.071 -3.388 27.337 1.00 95.31 95 PHE A O 1
ATOM 778 N N . GLN A 1 96 ? -25.969 -3.032 28.038 1.00 94.69 96 GLN A N 1
ATOM 779 C CA . GLN A 1 96 ? -26.224 -3.391 29.437 1.00 94.69 96 GLN A CA 1
ATOM 780 C C . GLN A 1 96 ? -27.264 -2.474 30.094 1.00 94.69 96 GLN A C 1
ATOM 782 O O . GLN A 1 96 ? -28.163 -2.972 30.769 1.00 94.69 96 GLN A O 1
ATOM 787 N N . GLU A 1 97 ? -27.186 -1.160 29.859 1.00 94.56 97 GLU A N 1
ATOM 788 C CA . GLU A 1 97 ? -28.176 -0.184 30.342 1.00 94.56 97 GLU A CA 1
ATOM 789 C C . GLU A 1 97 ? -29.585 -0.506 29.821 1.00 94.56 97 GLU A C 1
ATOM 791 O O . GLU A 1 97 ? -30.548 -0.514 30.587 1.00 94.56 97 GLU A O 1
ATOM 796 N N . LEU A 1 98 ? -29.720 -0.819 28.529 1.00 92.50 98 LEU A N 1
ATOM 797 C CA . LEU A 1 98 ? -31.010 -1.168 27.928 1.00 92.50 98 LEU A CA 1
ATOM 798 C C . LEU A 1 98 ? -31.576 -2.479 28.481 1.00 92.50 98 LEU A C 1
ATOM 800 O O . LEU A 1 98 ? -32.762 -2.535 28.803 1.00 92.50 98 LEU A O 1
ATOM 804 N N . VAL A 1 99 ? -30.741 -3.512 28.625 1.00 89.62 99 VAL A N 1
ATOM 805 C CA . VAL A 1 99 ? -31.148 -4.801 29.207 1.00 89.62 99 VAL A CA 1
ATOM 806 C C . VAL A 1 99 ? -31.590 -4.626 30.660 1.00 89.62 99 VAL A C 1
ATOM 808 O O . VAL A 1 99 ? -32.615 -5.175 31.058 1.00 89.62 99 VAL A O 1
ATOM 811 N N . HIS A 1 100 ? -30.857 -3.832 31.443 1.00 87.56 100 HIS A N 1
ATOM 812 C CA . HIS A 1 100 ? -31.217 -3.533 32.826 1.00 87.56 100 HIS A CA 1
ATOM 813 C C . HIS A 1 100 ? -32.538 -2.757 32.923 1.00 87.56 100 HIS A C 1
ATOM 815 O O . HIS A 1 100 ? -33.413 -3.103 33.710 1.00 87.56 100 HIS A O 1
ATOM 821 N N . ASN A 1 101 ? -32.732 -1.742 32.083 1.00 82.25 101 ASN A N 1
ATOM 822 C CA . ASN A 1 101 ? -33.977 -0.975 32.075 1.00 82.25 101 ASN A CA 1
ATOM 823 C C . ASN A 1 101 ? -35.178 -1.831 31.647 1.00 82.25 101 ASN A C 1
ATOM 825 O O . ASN A 1 101 ? -36.256 -1.710 32.226 1.00 82.25 101 ASN A O 1
ATOM 829 N N . GLN A 1 102 ? -35.002 -2.722 30.666 1.00 76.88 102 GLN A N 1
ATOM 830 C CA . GLN A 1 102 ? -36.042 -3.678 30.283 1.00 76.88 102 GLN A CA 1
ATOM 831 C C . GLN A 1 102 ? -36.381 -4.634 31.428 1.00 76.88 102 GLN A C 1
ATOM 833 O O . GLN A 1 102 ? -37.560 -4.842 31.703 1.00 76.88 102 GLN A O 1
ATOM 838 N N . SER A 1 103 ? -35.388 -5.192 32.127 1.00 76.56 103 SER A N 1
ATOM 839 C CA . SER A 1 103 ? -35.655 -6.109 33.241 1.00 76.56 103 SER A CA 1
ATOM 840 C C . SER A 1 103 ? -36.383 -5.425 34.403 1.00 76.56 103 SER A C 1
ATOM 842 O O . SER A 1 103 ? -37.307 -6.011 34.968 1.00 76.56 103 SER A O 1
ATOM 844 N N . LEU A 1 104 ? -36.046 -4.167 34.709 1.00 77.31 104 LEU A N 1
ATOM 845 C CA . LEU A 1 104 ? -36.775 -3.355 35.688 1.00 77.31 104 LEU A CA 1
ATOM 846 C C . LEU A 1 104 ? -38.230 -3.093 35.268 1.00 77.31 104 LEU A C 1
ATOM 848 O O . LEU A 1 104 ? -39.131 -3.212 36.098 1.00 77.31 104 LEU A O 1
ATOM 852 N N . LEU A 1 105 ? -38.477 -2.788 33.989 1.00 74.12 105 LEU A N 1
ATOM 853 C CA . LEU A 1 105 ? -39.834 -2.616 33.456 1.00 74.12 105 LEU A CA 1
ATOM 854 C C . LEU A 1 105 ? -40.666 -3.897 33.610 1.00 74.12 105 LEU A C 1
ATOM 856 O O . LEU A 1 105 ? -41.791 -3.836 34.106 1.00 74.12 105 LEU A O 1
ATOM 860 N N . PHE A 1 106 ? -40.109 -5.061 33.264 1.00 70.81 106 PHE A N 1
ATOM 861 C CA . PHE A 1 106 ? -40.793 -6.348 33.435 1.00 70.81 106 PHE A CA 1
ATOM 862 C C . PHE A 1 106 ? -41.136 -6.646 34.899 1.00 70.81 106 PHE A C 1
ATOM 864 O O . PHE A 1 106 ? -42.255 -7.075 35.176 1.00 70.81 106 PHE A O 1
ATOM 871 N N . LEU A 1 107 ? -40.215 -6.381 35.834 1.00 67.06 107 LEU A N 1
ATOM 872 C CA . LEU A 1 107 ? -40.479 -6.517 37.269 1.00 67.06 107 LEU A CA 1
ATOM 873 C C . LEU A 1 107 ? -41.609 -5.582 37.71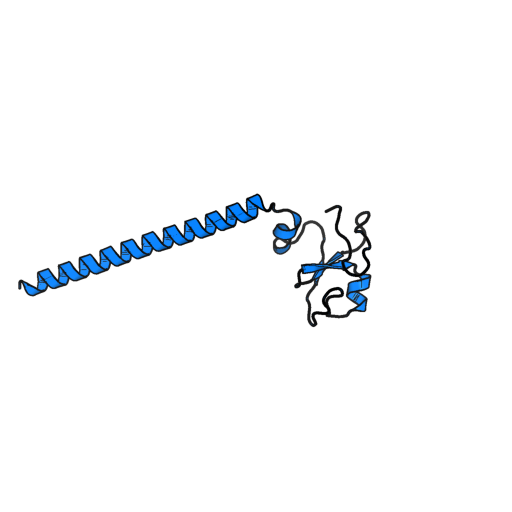2 1.00 67.06 107 LEU A C 1
ATOM 875 O O . LEU A 1 107 ? -42.556 -6.036 38.338 1.00 67.06 107 LEU A O 1
ATOM 879 N N . SER A 1 108 ? -41.575 -4.300 37.335 1.00 68.44 108 SER A N 1
ATOM 880 C CA . SER A 1 108 ? -42.630 -3.354 37.727 1.00 68.44 108 SER A CA 1
ATOM 881 C C . SER A 1 108 ? -44.024 -3.745 37.225 1.00 68.44 108 SER A C 1
ATOM 883 O O . SER A 1 108 ? -44.996 -3.554 37.945 1.00 68.44 108 SER A O 1
ATOM 885 N N . LEU A 1 109 ? -44.124 -4.340 36.033 1.00 70.38 109 LEU A N 1
ATOM 886 C CA . LEU A 1 109 ? -45.390 -4.784 35.442 1.00 70.38 109 LEU A CA 1
ATOM 887 C C . LEU A 1 109 ? -45.912 -6.103 36.022 1.00 70.38 109 LEU A C 1
ATOM 889 O O . LEU A 1 109 ? -47.081 -6.404 35.840 1.00 70.38 109 LEU A O 1
ATOM 893 N N . SER A 1 110 ? -45.069 -6.895 36.690 1.00 69.44 110 SER A N 1
ATOM 894 C CA . SER A 1 110 ? -45.480 -8.159 37.323 1.00 69.44 110 SER A CA 1
ATOM 895 C C . SER A 1 110 ? -45.903 -8.000 38.790 1.00 69.44 110 SER A C 1
ATOM 897 O O . SER A 1 110 ? -46.349 -8.967 39.403 1.00 69.44 110 SER A O 1
ATOM 899 N N . PHE A 1 111 ? -45.803 -6.783 39.337 1.00 59.69 111 PHE A N 1
ATOM 900 C CA . PHE A 1 111 ? -46.336 -6.400 40.651 1.00 59.69 111 PHE A CA 1
ATOM 901 C C . PHE A 1 111 ? -47.671 -5.622 40.579 1.00 59.69 111 PHE A C 1
ATOM 903 O O . PHE A 1 111 ? -48.157 -5.177 41.620 1.00 59.69 111 PHE A O 1
ATOM 910 N N . PHE A 1 112 ? -48.267 -5.481 39.389 1.00 52.41 112 PHE A N 1
ATOM 911 C CA . PHE A 1 112 ? -49.633 -4.984 39.155 1.00 52.41 112 PHE A CA 1
ATOM 912 C C . PHE A 1 112 ? -50.477 -6.074 38.491 1.00 52.41 112 PHE A C 1
ATOM 914 O O . PHE A 1 112 ? -51.695 -6.109 38.773 1.00 52.41 112 PHE A O 1
#

Sequence (112 aa):
MDMLICNKCFTPLYRGKRPYYITQCGHISCQTCLQQFEKQCPQCQRVGTISLALEEPLIPKLTPFFHTSIAETMEMLLKVDSFRNNQFKILMQRFQELVHNQSLLFLSLSFF

Foldseek 3Di:
DQADAQLQPRHGPPDPDAWWKQKPVGGIHGPVLPVVLDQADSHPRRHNIDIDTPDPPDDPVCCCVPPNDPVNVVVVVVVVVVVVVVVVVVVVVVVVVVVVVVVVVVVVVVVD

Secondary structure (DSSP, 8-state):
-TT-B-TTT--B--TT-S-EEEETTS-EEEHHHHHHTTTB-TTT--BT--EEE--SSPPTTTHHHHTS-HHHHHHHHHHHHHHHHHHHHHHHHHHHHHHHHHHHHHHHHH--

Organism: Acromyrmex echinatior (NCBI:txid103372)

pLDDT: mean 87.18, std 11.28, range [52.41, 98.5]

InterPro domains:
  IPR001841 Zinc finger, RING-type [PF14634] (6-46)
  IPR001841 Zinc finger, RING-type [PS50089] (6-45)
  IPR013083 Zinc finger, RING/FYVE/PHD-type [G3DSA:3.30.40.10] (1-104)
  IPR042123 Zip3/RNF212-like [PTHR22663] (1-99)